Protein AF-W1YR16-F1 (afdb_monomer_lite)

Foldseek 3Di:
DVVCVVCVQVVCCVVPVDGPVPVVVVVVVVQVCCLQPKDPPDPFDWDFDQDPCAPNDDGGDGDIAGWIHDPNDTDHDHD

Structure (mmCIF, N/CA/C/O backbone):
data_AF-W1YR16-F1
#
_entry.id   AF-W1YR16-F1
#
loop_
_atom_site.group_PDB
_atom_site.id
_atom_site.type_symbol
_atom_site.label_atom_id
_atom_site.label_alt_id
_atom_site.label_comp_id
_atom_site.label_asym_id
_atom_site.label_entity_id
_atom_site.label_seq_id
_atom_site.pdbx_PDB_ins_code
_atom_site.Cartn_x
_atom_site.Cartn_y
_atom_site.Cartn_z
_atom_site.occupancy
_atom_site.B_iso_or_equiv
_atom_site.auth_seq_id
_atom_site.auth_comp_id
_atom_site.auth_asym_id
_atom_site.auth_atom_id
_atom_site.pdbx_PDB_model_num
ATOM 1 N N . PHE A 1 1 ? 12.408 11.090 -5.179 1.00 93.00 1 PHE A N 1
ATOM 2 C CA . PHE A 1 1 ? 11.645 10.033 -4.483 1.00 93.00 1 PHE A CA 1
ATOM 3 C C . PHE A 1 1 ? 10.608 9.364 -5.394 1.00 93.00 1 PHE A C 1
ATOM 5 O O . PHE A 1 1 ? 10.761 8.178 -5.651 1.00 93.00 1 PHE A O 1
ATOM 12 N N . ILE A 1 2 ? 9.635 10.103 -5.956 1.00 97.12 2 ILE A N 1
ATOM 13 C CA . ILE A 1 2 ? 8.525 9.535 -6.760 1.00 97.12 2 ILE A CA 1
ATOM 14 C C . ILE A 1 2 ? 8.991 8.678 -7.960 1.00 97.12 2 ILE A C 1
ATOM 16 O O . ILE A 1 2 ? 8.610 7.507 -8.021 1.00 97.12 2 ILE A O 1
ATOM 20 N N . PRO A 1 3 ? 9.847 9.165 -8.889 1.00 97.06 3 PRO A N 1
ATOM 21 C CA . PRO A 1 3 ? 10.198 8.358 -10.063 1.00 97.06 3 PRO A CA 1
ATOM 22 C C . PRO A 1 3 ? 10.967 7.065 -9.732 1.00 97.06 3 PRO A C 1
ATOM 24 O O . PRO A 1 3 ? 10.655 6.035 -10.330 1.00 97.06 3 PRO A O 1
ATOM 27 N N . PRO A 1 4 ? 11.927 7.060 -8.781 1.00 97.31 4 PRO A N 1
ATOM 28 C CA . PRO A 1 4 ? 12.560 5.822 -8.327 1.00 97.31 4 PRO A CA 1
ATOM 29 C C . PRO A 1 4 ? 11.595 4.763 -7.775 1.00 97.31 4 PRO A C 1
ATOM 31 O O . PRO A 1 4 ? 11.769 3.590 -8.095 1.00 97.31 4 PRO A O 1
ATOM 34 N N . VAL A 1 5 ? 10.581 5.151 -6.988 1.00 97.25 5 VAL A N 1
ATOM 35 C CA . VAL A 1 5 ? 9.594 4.206 -6.425 1.00 97.25 5 VAL A CA 1
ATOM 36 C C . VAL A 1 5 ? 8.747 3.592 -7.540 1.00 97.25 5 VAL A C 1
ATOM 38 O O . VAL A 1 5 ? 8.692 2.370 -7.663 1.00 97.25 5 VAL A O 1
ATOM 41 N N . ALA A 1 6 ? 8.182 4.424 -8.422 1.00 97.25 6 ALA A N 1
ATOM 42 C CA . ALA A 1 6 ? 7.349 3.963 -9.536 1.00 97.25 6 ALA A CA 1
ATOM 43 C C . ALA A 1 6 ? 8.102 3.031 -10.505 1.00 97.25 6 ALA A C 1
ATOM 45 O O . ALA A 1 6 ? 7.525 2.105 -11.067 1.00 97.25 6 ALA A O 1
ATOM 46 N N . LYS A 1 7 ? 9.410 3.251 -10.692 1.00 97.38 7 LYS A N 1
ATOM 47 C CA . LYS A 1 7 ? 10.248 2.464 -11.614 1.00 97.38 7 LYS A CA 1
ATOM 48 C C . LYS A 1 7 ? 10.982 1.299 -10.945 1.00 97.38 7 LYS A C 1
ATOM 50 O O . LYS A 1 7 ? 11.757 0.611 -11.614 1.00 97.38 7 LYS A O 1
ATOM 55 N N . ARG A 1 8 ? 10.763 1.036 -9.650 1.00 97.38 8 ARG A N 1
ATOM 56 C CA . ARG A 1 8 ? 11.554 0.037 -8.913 1.00 97.38 8 ARG A CA 1
ATOM 57 C C . ARG A 1 8 ? 11.397 -1.375 -9.474 1.00 97.38 8 ARG A C 1
ATOM 59 O O . ARG A 1 8 ? 12.398 -2.072 -9.597 1.00 97.38 8 ARG A O 1
ATOM 66 N N . GLY A 1 9 ? 10.188 -1.778 -9.865 1.00 95.69 9 GLY A N 1
ATOM 67 C CA . GLY A 1 9 ? 9.949 -3.099 -10.462 1.00 95.69 9 GLY A CA 1
ATOM 68 C C . GLY A 1 9 ? 10.762 -3.324 -11.742 1.00 95.69 9 GLY A C 1
ATOM 69 O O . GLY A 1 9 ? 11.450 -4.336 -11.867 1.00 95.69 9 GLY A O 1
ATOM 70 N N . ALA A 1 10 ? 10.774 -2.336 -12.642 1.00 96.69 10 ALA A N 1
ATOM 71 C CA . ALA A 1 10 ? 11.573 -2.382 -13.867 1.00 96.69 10 ALA A CA 1
ATOM 72 C C . ALA A 1 10 ? 13.080 -2.452 -13.571 1.00 96.69 10 ALA A C 1
ATOM 74 O O . ALA A 1 10 ? 13.798 -3.220 -14.208 1.00 96.69 10 ALA A O 1
ATOM 75 N N . ALA A 1 11 ? 13.555 -1.715 -12.561 1.00 97.44 11 ALA A N 1
ATOM 76 C CA . ALA A 1 11 ? 14.953 -1.779 -12.136 1.00 97.44 11 ALA A CA 1
ATOM 77 C C . ALA A 1 11 ? 15.347 -3.174 -11.612 1.00 97.44 11 ALA A C 1
ATOM 79 O O . ALA A 1 11 ? 16.455 -3.634 -11.882 1.00 97.44 11 ALA A O 1
ATOM 80 N N . ILE A 1 12 ? 14.452 -3.874 -10.902 1.00 97.12 12 ILE A N 1
ATOM 81 C CA . ILE A 1 12 ? 14.706 -5.252 -10.451 1.00 97.12 12 ILE A CA 1
ATOM 82 C C . ILE A 1 12 ? 14.777 -6.219 -11.634 1.00 97.12 12 ILE A C 1
ATOM 84 O O . ILE A 1 12 ? 15.685 -7.047 -11.673 1.00 97.12 12 ILE A O 1
ATOM 88 N N . ILE A 1 13 ? 13.874 -6.087 -12.609 1.00 96.94 13 ILE A N 1
ATOM 89 C CA . ILE A 1 13 ? 13.898 -6.907 -13.828 1.00 96.94 13 ILE A CA 1
ATOM 90 C C . ILE A 1 13 ? 15.206 -6.690 -14.590 1.00 96.94 13 ILE A C 1
ATOM 92 O O . ILE A 1 13 ? 15.867 -7.663 -14.936 1.00 96.94 13 ILE A O 1
ATOM 96 N N . ALA A 1 14 ? 15.619 -5.437 -14.790 1.00 96.75 14 ALA A N 1
ATOM 97 C CA . ALA A 1 14 ? 16.868 -5.120 -15.477 1.00 96.75 14 ALA A CA 1
ATOM 98 C C . ALA A 1 14 ? 18.099 -5.709 -14.764 1.00 96.75 14 ALA A C 1
ATOM 100 O O . ALA A 1 14 ? 19.016 -6.189 -15.422 1.00 96.75 14 ALA A O 1
ATOM 101 N N . ALA A 1 15 ? 18.112 -5.704 -13.427 1.00 96.75 15 ALA A N 1
ATOM 1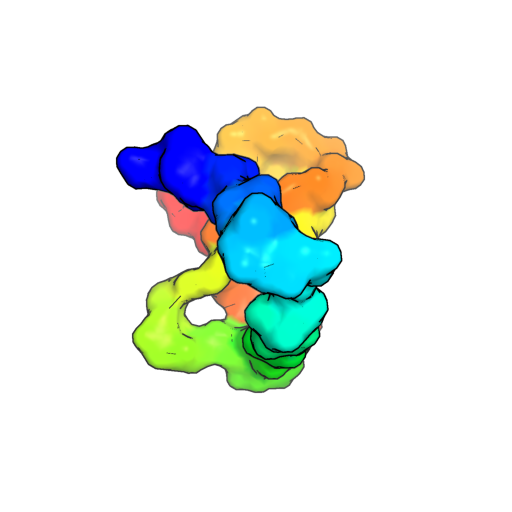02 C CA . ALA A 1 15 ? 19.240 -6.202 -12.643 1.00 96.75 15 ALA A CA 1
ATOM 103 C C . ALA A 1 15 ? 19.282 -7.735 -12.509 1.00 96.75 15 ALA A C 1
ATOM 105 O O . ALA A 1 15 ? 20.363 -8.308 -12.417 1.00 96.75 15 ALA A O 1
ATOM 106 N N . ARG A 1 16 ? 18.124 -8.406 -12.437 1.00 96.38 16 ARG A N 1
ATOM 107 C CA . ARG A 1 16 ? 18.032 -9.846 -12.120 1.00 96.38 16 ARG A CA 1
ATOM 108 C C . ARG A 1 16 ? 17.557 -10.717 -13.281 1.00 96.38 16 ARG A C 1
ATOM 110 O O . ARG A 1 16 ? 17.559 -11.934 -13.141 1.00 96.38 16 ARG A O 1
ATOM 117 N N . GLY A 1 17 ? 17.083 -10.123 -14.375 1.00 95.81 17 GLY A N 1
ATOM 118 C CA . GLY A 1 17 ? 16.426 -10.839 -15.475 1.00 95.81 17 GLY A CA 1
ATOM 119 C C . GLY A 1 17 ? 15.071 -11.456 -15.099 1.00 95.81 17 GLY A C 1
ATOM 120 O O . GLY A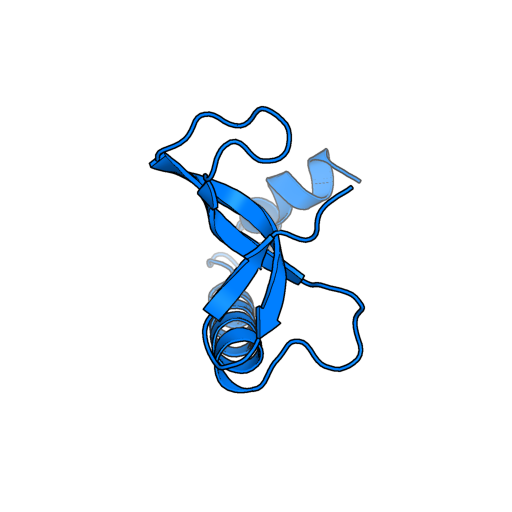 1 17 ? 14.496 -12.202 -15.882 1.00 95.81 17 GLY A O 1
ATOM 121 N N . ALA A 1 18 ? 14.557 -11.164 -13.901 1.00 95.25 18 ALA A N 1
ATOM 122 C CA . ALA A 1 18 ? 13.333 -11.734 -13.355 1.00 95.25 18 ALA A CA 1
ATOM 123 C C . ALA A 1 18 ? 12.596 -10.709 -12.488 1.00 95.25 18 ALA A C 1
ATOM 125 O O . ALA A 1 18 ? 13.186 -9.752 -11.978 1.00 95.25 18 ALA A O 1
ATOM 126 N N . SER A 1 19 ? 11.295 -10.922 -12.297 1.00 94.06 19 SER A N 1
ATOM 127 C CA . SER A 1 19 ? 10.457 -10.038 -11.490 1.00 94.06 19 SER A CA 1
ATOM 128 C C . SER A 1 19 ? 10.839 -10.047 -10.001 1.00 94.06 19 SER A C 1
ATOM 130 O O . SER A 1 19 ? 11.574 -10.901 -9.489 1.00 94.06 19 SER A O 1
ATOM 132 N N . SER A 1 20 ? 10.310 -9.072 -9.265 1.00 95.44 20 SER A N 1
ATOM 133 C CA . SER A 1 20 ? 10.506 -8.897 -7.824 1.00 95.44 20 SER A CA 1
ATOM 134 C C . SER A 1 20 ? 9.623 -9.836 -6.985 1.00 95.44 20 SER A C 1
ATOM 136 O O . SER A 1 20 ? 8.995 -9.401 -6.023 1.00 95.44 20 SER A O 1
ATOM 138 N N . ALA A 1 21 ? 9.555 -11.119 -7.356 1.00 96.50 21 ALA A N 1
ATOM 139 C CA . ALA A 1 21 ? 8.645 -12.098 -6.755 1.00 96.50 21 ALA A CA 1
ATOM 140 C C . ALA A 1 21 ? 8.817 -12.234 -5.231 1.00 96.50 21 ALA A C 1
ATOM 142 O O . ALA A 1 21 ? 7.837 -12.185 -4.500 1.00 96.50 21 ALA A O 1
ATOM 143 N N . ALA A 1 22 ? 10.058 -12.330 -4.740 1.00 96.94 22 ALA A N 1
ATOM 144 C CA . ALA A 1 22 ? 10.329 -12.489 -3.309 1.00 96.94 22 ALA A CA 1
ATOM 145 C C . ALA A 1 22 ? 9.863 -11.282 -2.474 1.00 96.94 22 ALA A C 1
ATOM 147 O O . ALA A 1 22 ? 9.207 -11.452 -1.452 1.00 96.94 22 ALA A O 1
ATOM 148 N N . SER A 1 23 ? 10.147 -10.055 -2.925 1.00 97.44 23 SER A N 1
ATOM 149 C CA . SER A 1 23 ? 9.699 -8.855 -2.211 1.00 97.44 23 SER A CA 1
ATOM 150 C C . SER A 1 23 ? 8.192 -8.638 -2.338 1.00 97.44 23 SER A C 1
ATOM 152 O O . SER A 1 23 ? 7.580 -8.146 -1.400 1.00 97.44 23 SER A O 1
ATOM 154 N N . ALA A 1 24 ? 7.583 -9.025 -3.465 1.00 97.69 24 ALA A N 1
ATOM 155 C CA . ALA A 1 24 ? 6.130 -8.992 -3.618 1.00 97.69 24 ALA A CA 1
ATOM 156 C C . ALA A 1 24 ? 5.441 -9.984 -2.665 1.00 97.69 24 ALA A C 1
ATOM 158 O O . ALA A 1 24 ? 4.455 -9.626 -2.030 1.00 97.69 24 ALA A O 1
ATOM 159 N N . ALA A 1 25 ? 5.989 -11.194 -2.508 1.00 98.31 25 ALA A N 1
ATOM 160 C CA . ALA A 1 25 ? 5.496 -12.174 -1.544 1.00 98.31 25 ALA A CA 1
ATOM 161 C C . ALA A 1 25 ? 5.630 -11.670 -0.100 1.00 98.31 25 ALA A C 1
ATOM 163 O O . ALA A 1 25 ? 4.674 -11.765 0.662 1.00 98.31 25 ALA A O 1
ATOM 164 N N . SER A 1 26 ? 6.775 -11.073 0.255 1.00 98.31 26 SER A N 1
ATOM 165 C CA . SER A 1 26 ? 6.956 -10.442 1.570 1.00 98.31 26 SER A CA 1
ATOM 166 C C . SER A 1 26 ? 5.914 -9.351 1.811 1.00 98.31 26 SER A C 1
ATOM 168 O O . SER A 1 26 ? 5.237 -9.387 2.827 1.00 98.31 26 SER A O 1
ATOM 170 N N . ALA A 1 27 ? 5.714 -8.443 0.849 1.00 97.88 27 ALA A N 1
ATOM 171 C CA . ALA A 1 27 ? 4.736 -7.364 0.976 1.00 97.88 27 ALA A CA 1
ATOM 172 C C . ALA A 1 27 ? 3.294 -7.883 1.113 1.00 97.88 27 ALA A C 1
ATOM 174 O O . ALA A 1 27 ? 2.511 -7.320 1.871 1.00 97.88 27 ALA A O 1
ATOM 175 N N . ALA A 1 28 ? 2.939 -8.967 0.416 1.00 98.44 28 ALA A N 1
ATOM 176 C CA . ALA A 1 28 ? 1.633 -9.605 0.566 1.00 98.44 28 ALA A CA 1
ATOM 177 C C . ALA A 1 28 ? 1.455 -10.234 1.959 1.00 98.44 28 ALA A C 1
ATOM 179 O O . ALA A 1 28 ? 0.393 -10.093 2.562 1.00 98.44 28 ALA A O 1
ATOM 180 N N . ILE A 1 29 ? 2.497 -10.890 2.487 1.00 98.31 29 ILE A N 1
ATOM 181 C CA . ILE A 1 29 ? 2.502 -11.436 3.853 1.00 98.31 29 ILE A CA 1
ATOM 182 C C . ILE A 1 29 ? 2.356 -10.310 4.874 1.00 98.31 29 ILE A C 1
ATOM 184 O O . ILE A 1 29 ? 1.512 -10.416 5.758 1.00 98.31 29 ILE A O 1
ATOM 188 N N . ASP A 1 30 ? 3.133 -9.236 4.741 1.00 97.50 30 ASP A N 1
ATOM 189 C CA . ASP A 1 30 ? 3.061 -8.077 5.632 1.00 97.50 30 ASP A CA 1
ATOM 190 C C . ASP A 1 30 ? 1.665 -7.443 5.593 1.00 97.50 30 ASP A C 1
ATOM 192 O O . ASP A 1 30 ? 1.080 -7.196 6.642 1.00 97.50 30 ASP A O 1
ATOM 196 N N . HIS A 1 31 ? 1.076 -7.281 4.405 1.00 98.06 31 HIS A N 1
ATOM 197 C CA . HIS A 1 31 ? -0.272 -6.731 4.257 1.00 98.06 31 HIS A CA 1
ATOM 198 C C . HIS A 1 31 ? -1.332 -7.569 4.988 1.00 98.06 31 HIS A C 1
ATOM 200 O O . HIS A 1 31 ? -2.143 -7.025 5.734 1.00 98.06 31 HIS A O 1
ATOM 206 N N . VAL A 1 32 ? -1.321 -8.896 4.819 1.00 97.88 32 VAL A N 1
ATOM 207 C CA . VAL A 1 32 ? -2.275 -9.788 5.506 1.00 97.88 32 VAL A CA 1
ATOM 208 C C . VAL A 1 32 ? -1.982 -9.872 7.003 1.00 97.88 32 VAL A C 1
ATOM 210 O O . VAL A 1 32 ? -2.909 -9.897 7.807 1.00 97.88 32 VAL A O 1
ATOM 213 N N . ARG A 1 33 ? -0.708 -9.882 7.406 1.00 96.81 33 ARG A N 1
ATOM 214 C CA . ARG A 1 33 ? -0.310 -9.855 8.819 1.00 96.81 33 ARG A CA 1
ATOM 215 C C . ARG A 1 33 ? -0.850 -8.606 9.501 1.00 96.81 33 ARG A C 1
ATOM 217 O O . ARG A 1 33 ? -1.473 -8.726 10.550 1.00 96.81 33 ARG A O 1
ATOM 224 N N . ASP A 1 34 ? -0.627 -7.439 8.911 1.00 97.44 34 ASP A N 1
ATOM 225 C CA . ASP A 1 34 ? -1.069 -6.159 9.460 1.00 97.44 34 ASP A CA 1
ATOM 226 C C . ASP A 1 34 ? -2.601 -6.073 9.475 1.00 97.44 34 ASP A C 1
ATOM 228 O O . ASP A 1 34 ? -3.181 -5.569 10.436 1.00 97.44 34 ASP A O 1
ATOM 232 N N . TRP A 1 35 ? -3.275 -6.650 8.474 1.00 97.50 35 TRP A N 1
ATOM 233 C CA . TRP A 1 35 ? -4.729 -6.795 8.483 1.00 97.50 35 TRP A CA 1
ATOM 234 C C . TRP A 1 35 ? -5.204 -7.658 9.660 1.00 97.50 35 TRP A C 1
ATOM 236 O O . TRP A 1 35 ? -6.017 -7.215 10.467 1.00 97.50 35 TRP A O 1
ATOM 246 N N . CYS A 1 36 ? -4.690 -8.879 9.801 1.00 96.69 36 CYS A N 1
ATOM 247 C CA . CYS A 1 36 ? -5.180 -9.827 10.800 1.00 96.69 36 CYS A CA 1
ATOM 248 C C . CYS A 1 36 ? -4.749 -9.486 12.232 1.00 96.69 36 CYS A C 1
ATOM 250 O O . CYS A 1 36 ? -5.465 -9.805 13.179 1.00 96.69 36 CYS A O 1
ATOM 252 N N . LEU A 1 37 ? -3.565 -8.899 12.407 1.00 95.44 37 LEU A N 1
ATOM 253 C CA . LEU A 1 37 ? -2.935 -8.703 13.716 1.00 95.44 37 LEU A CA 1
ATOM 254 C C . LEU A 1 37 ? -2.879 -7.238 14.156 1.00 95.44 37 LEU A C 1
ATOM 256 O O . LEU A 1 37 ? -2.397 -6.983 15.265 1.00 95.44 37 LEU A O 1
ATOM 260 N N . GLY A 1 38 ? -3.352 -6.310 13.323 1.00 96.00 38 GLY A N 1
ATOM 261 C CA . GLY A 1 38 ? -3.196 -4.873 13.517 1.00 96.00 38 GLY A CA 1
ATOM 262 C C . GLY A 1 38 ? -1.857 -4.360 12.983 1.00 96.00 38 GLY A C 1
ATOM 263 O O . GLY A 1 38 ? -0.850 -5.074 12.999 1.00 96.00 38 GLY A O 1
ATOM 264 N N . VAL A 1 39 ? -1.834 -3.094 12.560 1.00 95.56 39 VAL A N 1
ATOM 265 C CA . VAL A 1 39 ? -0.586 -2.385 12.243 1.00 95.56 39 VAL A CA 1
ATOM 266 C C . VAL A 1 39 ? 0.137 -2.113 13.559 1.00 95.56 39 VAL A C 1
ATOM 268 O O . VAL A 1 39 ? -0.342 -1.348 14.395 1.00 95.56 39 VAL A O 1
ATOM 271 N N . LYS A 1 40 ? 1.268 -2.785 13.761 1.00 85.81 40 LYS A N 1
ATOM 272 C CA . LYS A 1 40 ? 2.113 -2.665 14.954 1.00 85.81 40 LYS A CA 1
ATOM 273 C C . LYS A 1 40 ? 3.409 -1.960 14.561 1.00 85.81 40 LYS A C 1
ATOM 275 O O . LYS A 1 40 ? 3.845 -2.074 13.423 1.00 85.81 40 LYS A O 1
ATOM 280 N N . ASP A 1 41 ? 3.975 -1.185 15.480 1.00 87.75 41 ASP A N 1
ATOM 281 C CA . ASP A 1 41 ? 5.229 -0.420 15.327 1.00 87.75 41 ASP A CA 1
ATOM 282 C C . ASP A 1 41 ? 5.188 0.824 14.417 1.00 87.75 41 ASP A C 1
ATOM 284 O O . ASP A 1 41 ? 6.074 1.677 14.502 1.00 87.75 41 ASP A O 1
ATOM 288 N N . TYR A 1 42 ? 4.143 0.991 13.608 1.00 88.31 42 TYR A N 1
ATOM 289 C CA . TYR A 1 42 ? 3.918 2.172 12.770 1.00 88.31 42 TYR A CA 1
ATOM 290 C C . TYR A 1 42 ? 2.583 2.835 13.110 1.00 88.31 42 TYR A C 1
ATOM 292 O O . TYR A 1 42 ? 1.663 2.182 13.592 1.00 88.31 42 TYR A O 1
ATOM 300 N N . SER A 1 43 ? 2.446 4.132 12.819 1.00 93.19 43 SER A N 1
ATOM 301 C CA . SER A 1 43 ? 1.165 4.829 13.006 1.00 93.19 43 SER A CA 1
ATOM 302 C C . SER A 1 43 ? 0.084 4.361 12.024 1.00 93.19 43 SER A C 1
ATOM 304 O O . SER A 1 43 ? -1.094 4.450 12.344 1.00 93.19 43 SER A O 1
ATOM 306 N N . TRP A 1 44 ? 0.476 3.896 10.833 1.00 97.38 44 TRP A N 1
ATOM 307 C CA . TRP A 1 44 ? -0.396 3.383 9.772 1.00 97.38 44 TRP A CA 1
ATOM 308 C C . TRP A 1 44 ? 0.440 2.700 8.679 1.00 97.38 44 TRP A C 1
ATOM 310 O O . TRP A 1 44 ? 1.661 2.861 8.629 1.00 97.38 44 TRP A O 1
ATOM 320 N N . THR A 1 45 ? -0.220 1.962 7.787 1.00 97.50 45 THR A N 1
ATOM 321 C CA . THR A 1 45 ? 0.367 1.382 6.567 1.00 97.50 45 THR A CA 1
ATOM 322 C C . THR A 1 45 ? -0.427 1.803 5.326 1.00 97.50 45 THR A C 1
ATOM 324 O O . THR A 1 45 ? -1.458 2.462 5.434 1.00 97.50 45 THR A O 1
ATOM 327 N N . SER A 1 46 ? 0.053 1.465 4.129 1.00 97.81 46 SER A N 1
ATOM 328 C CA . SER A 1 46 ? -0.718 1.659 2.894 1.00 97.81 46 SER A CA 1
ATOM 329 C C . SER A 1 46 ? -1.580 0.431 2.615 1.00 97.81 46 SER A C 1
ATOM 331 O O . SER A 1 46 ? -1.055 -0.673 2.469 1.00 97.81 46 SER A O 1
ATOM 333 N N . ALA A 1 47 ? -2.890 0.624 2.488 1.00 98.19 47 ALA A N 1
ATOM 334 C CA . ALA A 1 47 ? -3.824 -0.432 2.112 1.00 98.19 47 ALA A CA 1
ATOM 335 C C . ALA A 1 47 ? -4.754 0.057 1.003 1.00 98.19 47 ALA A C 1
ATOM 337 O O . ALA A 1 47 ? -5.256 1.179 1.050 1.00 98.19 47 ALA A O 1
ATOM 338 N N . SER A 1 48 ? -4.978 -0.795 0.000 1.00 98.12 48 SER A N 1
ATOM 339 C CA . SER A 1 48 ? -6.002 -0.547 -1.012 1.00 98.12 48 SER A CA 1
ATOM 340 C C . SER A 1 48 ? -7.341 -1.072 -0.517 1.00 98.12 48 SER A C 1
ATOM 342 O O . SER A 1 48 ? -7.500 -2.276 -0.335 1.00 98.12 48 SER A O 1
ATOM 344 N N . VAL A 1 49 ? -8.283 -0.163 -0.290 1.00 97.31 49 VAL A N 1
ATOM 345 C CA . VAL A 1 49 ? -9.626 -0.459 0.223 1.00 97.31 49 VAL A CA 1
ATOM 346 C C . VAL A 1 49 ? -10.673 0.226 -0.644 1.00 97.31 49 VAL A C 1
ATOM 348 O O . VAL A 1 49 ? -10.348 1.096 -1.457 1.00 97.31 49 VAL A O 1
ATOM 351 N N . MET A 1 50 ? -11.929 -0.187 -0.500 1.00 97.88 50 MET A N 1
ATOM 352 C CA . MET A 1 50 ? -13.037 0.491 -1.161 1.00 97.88 50 MET A CA 1
ATOM 353 C C . MET A 1 50 ? -13.191 1.889 -0.566 1.00 97.88 50 MET A C 1
ATOM 355 O O . MET A 1 50 ? -13.365 2.030 0.641 1.00 97.88 50 MET A O 1
ATOM 359 N N . SER A 1 51 ? -13.064 2.909 -1.411 1.00 98.00 51 SER A N 1
ATOM 360 C CA . SER A 1 51 ? -13.158 4.302 -0.991 1.00 98.00 51 SER A CA 1
ATOM 361 C C . SER A 1 51 ? -14.562 4.624 -0.485 1.00 98.00 51 SER A C 1
ATOM 363 O O . SER A 1 51 ? -15.558 4.260 -1.113 1.00 98.00 51 SER A O 1
ATOM 365 N N . ASP A 1 52 ? -14.605 5.352 0.624 1.00 97.19 52 ASP A N 1
ATOM 366 C CA . ASP A 1 52 ? -15.787 5.921 1.276 1.00 97.19 52 ASP A CA 1
ATOM 367 C C . ASP A 1 52 ? -15.920 7.437 1.019 1.00 97.19 52 ASP A C 1
ATOM 369 O O . ASP A 1 52 ? -16.589 8.137 1.772 1.00 97.19 52 ASP A O 1
ATOM 373 N N . GLY A 1 53 ? -15.239 7.966 -0.006 1.00 97.44 53 GLY A N 1
ATOM 374 C CA . GLY A 1 53 ? -15.189 9.406 -0.270 1.00 97.44 53 GLY A CA 1
ATOM 375 C C . GLY A 1 53 ? -14.018 10.121 0.412 1.00 97.44 53 GLY A C 1
ATOM 376 O O . GLY A 1 53 ? -13.761 11.296 0.121 1.00 97.44 53 GLY A O 1
ATOM 377 N N . SER A 1 54 ? -13.274 9.432 1.292 1.00 97.44 54 SER A N 1
ATOM 378 C CA . SER A 1 54 ? -12.117 9.995 1.998 1.00 97.44 54 SER A CA 1
ATOM 379 C C . SER A 1 54 ? -11.137 10.668 1.038 1.00 97.44 54 SER A C 1
ATOM 381 O O . SER A 1 54 ? -10.832 10.167 -0.048 1.00 97.44 54 SER A O 1
ATOM 383 N N . TYR A 1 55 ? -10.615 11.822 1.460 1.00 97.19 55 TYR A N 1
ATOM 384 C CA . TYR A 1 55 ? -9.667 12.635 0.689 1.00 97.19 55 TYR A CA 1
ATOM 385 C C . TYR A 1 55 ? -10.169 13.082 -0.701 1.00 97.19 55 TYR A C 1
ATOM 387 O O . TYR A 1 55 ? -9.364 13.454 -1.555 1.00 97.19 55 TYR A O 1
ATOM 395 N N . GLY A 1 56 ? -11.486 13.064 -0.944 1.00 97.25 56 GLY A N 1
ATOM 396 C CA . GLY A 1 56 ? -12.076 13.425 -2.237 1.00 97.25 56 GLY A CA 1
ATOM 397 C C . GLY A 1 56 ? -11.887 12.361 -3.322 1.00 97.25 56 GLY A C 1
ATOM 398 O O . GLY A 1 56 ? -12.098 12.642 -4.503 1.00 97.25 56 GLY A O 1
ATOM 399 N N . VAL A 1 57 ? -11.477 11.148 -2.945 1.00 98.00 57 VAL A N 1
ATOM 400 C CA . VAL A 1 57 ? -11.437 10.00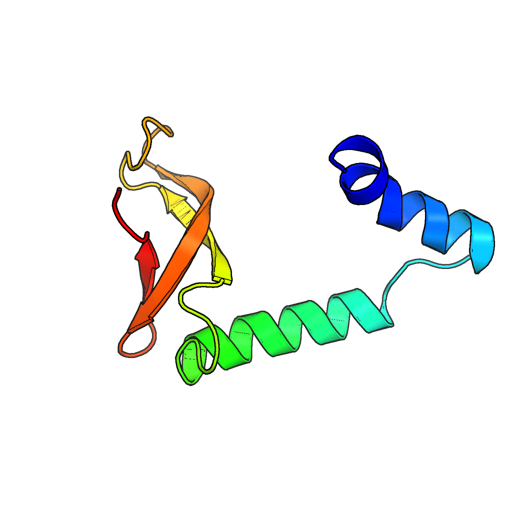3 -3.857 1.00 98.00 57 VAL A CA 1
ATOM 401 C C . VAL A 1 57 ? -12.873 9.511 -4.082 1.00 98.00 57 VAL A C 1
ATOM 403 O O . VAL A 1 57 ? -13.604 9.374 -3.106 1.00 98.00 57 VAL A O 1
ATOM 406 N N . PRO A 1 58 ? -13.312 9.253 -5.330 1.00 98.31 58 PRO A N 1
ATOM 407 C CA . PRO A 1 58 ? -14.680 8.813 -5.594 1.00 98.31 58 PRO A CA 1
ATOM 408 C C . PRO A 1 58 ? -15.060 7.532 -4.843 1.00 98.31 58 PRO A C 1
ATOM 410 O O . PRO A 1 58 ? -14.316 6.553 -4.866 1.00 98.31 58 PRO A O 1
ATOM 413 N N . GLU A 1 59 ? -16.245 7.526 -4.237 1.00 98.31 59 GLU A N 1
ATOM 414 C CA . GLU A 1 59 ? -16.786 6.362 -3.533 1.00 98.31 59 GLU A CA 1
ATOM 415 C C . GLU A 1 59 ? -16.883 5.118 -4.431 1.00 98.31 59 GLU A C 1
ATOM 417 O O . GLU A 1 59 ? -17.178 5.196 -5.627 1.00 98.31 59 GLU A O 1
ATOM 422 N N . GLY A 1 60 ? -16.653 3.946 -3.835 1.00 97.75 60 GLY A N 1
ATOM 423 C CA . GLY A 1 60 ? -16.844 2.647 -4.485 1.00 97.75 60 GLY A CA 1
ATOM 424 C C . GLY A 1 60 ? -15.674 2.153 -5.342 1.00 97.75 60 GLY A C 1
ATOM 425 O O . GLY A 1 60 ? -15.708 1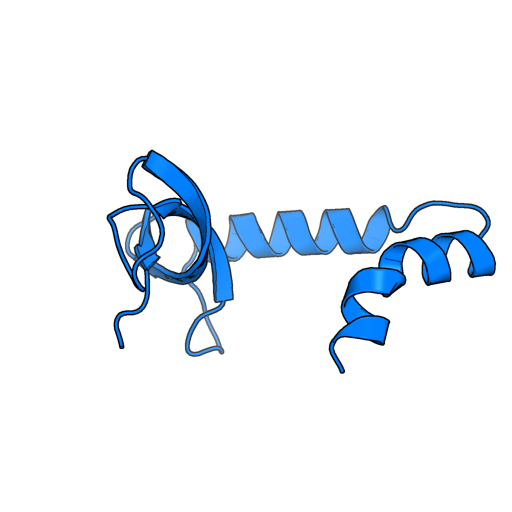.009 -5.796 1.00 97.75 60 GLY A O 1
ATOM 426 N N . ILE A 1 61 ? -14.616 2.949 -5.543 1.00 98.25 61 ILE A N 1
ATOM 427 C CA . ILE A 1 61 ? -13.392 2.479 -6.217 1.00 98.25 61 ILE A CA 1
ATOM 428 C C . ILE A 1 61 ? -12.391 1.904 -5.212 1.00 98.25 61 ILE A C 1
ATOM 430 O O . ILE A 1 61 ? -12.284 2.383 -4.084 1.00 98.25 61 ILE A O 1
ATOM 434 N N . ILE A 1 62 ? -11.602 0.914 -5.633 1.00 98.38 62 ILE A N 1
ATOM 435 C CA . ILE A 1 62 ? -10.448 0.457 -4.853 1.00 98.38 62 ILE A CA 1
ATOM 436 C C . ILE A 1 62 ? -9.305 1.455 -5.042 1.00 98.38 62 ILE A C 1
ATOM 438 O O . ILE A 1 62 ? -8.801 1.624 -6.154 1.00 98.38 62 ILE A O 1
ATOM 442 N N . SER A 1 63 ? -8.887 2.100 -3.957 1.00 98.44 63 SER A N 1
ATOM 443 C CA . SER A 1 63 ? -7.770 3.048 -3.945 1.00 98.44 63 SER A CA 1
ATOM 444 C C . SER A 1 63 ? -6.908 2.846 -2.703 1.00 98.44 63 SER A C 1
ATOM 446 O O . SER A 1 63 ? -7.383 2.348 -1.683 1.00 98.44 63 SER A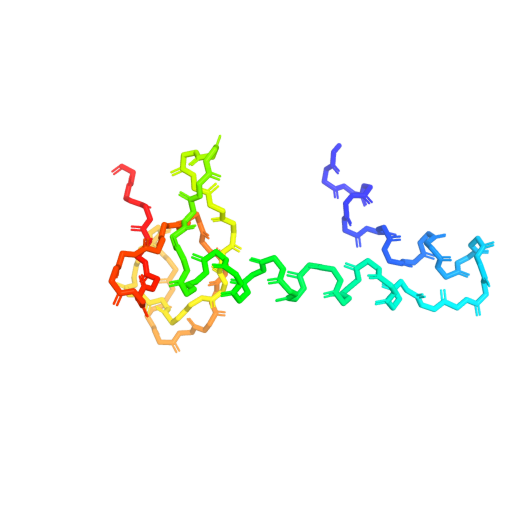 O 1
ATOM 448 N N . SER A 1 64 ? -5.628 3.212 -2.794 1.00 98.38 64 SER A N 1
ATOM 449 C CA . SER A 1 64 ? -4.685 3.116 -1.680 1.00 98.38 64 SER A CA 1
ATOM 450 C C . SER A 1 64 ? -4.793 4.334 -0.768 1.00 98.38 64 SER A C 1
ATOM 452 O O . SER A 1 64 ? -4.637 5.463 -1.229 1.00 98.38 64 SER A O 1
ATOM 454 N N . PHE A 1 65 ? -4.966 4.092 0.529 1.00 98.50 65 PHE A N 1
ATOM 455 C CA . PHE A 1 65 ? -5.043 5.113 1.576 1.00 98.50 65 PHE A CA 1
ATOM 456 C C . PHE A 1 65 ? -4.057 4.806 2.713 1.00 98.50 65 PHE A C 1
ATOM 458 O O . PHE A 1 65 ? -3.640 3.650 2.859 1.00 98.50 65 PHE A O 1
ATOM 465 N N . PRO A 1 66 ? -3.681 5.805 3.537 1.00 98.06 66 PRO A N 1
ATOM 466 C CA . PRO A 1 66 ? -3.136 5.521 4.859 1.00 98.06 66 PRO A CA 1
ATOM 467 C C . PRO A 1 66 ? -4.212 4.817 5.696 1.00 98.06 66 PRO A C 1
ATOM 469 O O . PRO A 1 66 ? -5.331 5.315 5.823 1.00 98.06 66 PRO A O 1
ATOM 472 N N . ALA A 1 67 ? -3.895 3.648 6.246 1.00 97.94 67 ALA A N 1
ATOM 473 C CA . ALA A 1 67 ? -4.855 2.814 6.957 1.00 97.94 67 ALA A CA 1
ATOM 474 C C . ALA A 1 67 ? -4.257 2.157 8.205 1.00 97.94 67 ALA A C 1
ATOM 476 O O . ALA A 1 67 ? -3.079 1.788 8.245 1.00 97.94 67 ALA A O 1
ATOM 477 N N . VAL A 1 68 ? -5.109 1.969 9.208 1.00 97.75 68 VAL A N 1
ATOM 478 C CA . VAL A 1 68 ? -4.881 1.078 10.352 1.00 97.75 68 VAL A CA 1
ATOM 479 C C . VAL A 1 68 ? -5.809 -0.126 10.233 1.00 97.75 68 VAL A C 1
ATOM 481 O O . VAL A 1 68 ? -6.836 -0.051 9.562 1.00 97.75 68 VAL A O 1
ATOM 484 N N . SER A 1 69 ? -5.453 -1.241 10.867 1.00 97.12 69 SER A N 1
ATOM 485 C CA . SER A 1 69 ? -6.375 -2.367 11.022 1.00 97.12 69 SER A CA 1
ATOM 486 C C . SER A 1 69 ? -6.871 -2.426 12.460 1.00 97.12 69 SER A C 1
ATOM 488 O O . SER A 1 69 ? -6.068 -2.490 13.394 1.00 97.12 69 SER A O 1
ATOM 490 N N . GLU A 1 70 ? -8.190 -2.420 12.626 1.00 94.94 70 GLU A N 1
ATOM 491 C CA . GLU A 1 70 ? -8.869 -2.558 13.910 1.00 94.94 70 GLU A CA 1
ATOM 492 C C . GLU A 1 70 ? -9.866 -3.711 13.819 1.00 94.94 70 GLU A C 1
ATOM 494 O O . GLU A 1 70 ? -10.745 -3.709 12.964 1.00 94.94 70 GLU A O 1
ATOM 499 N N . ASN A 1 71 ? -9.739 -4.701 14.707 1.00 93.38 71 ASN A N 1
ATOM 500 C CA . ASN A 1 71 ? -10.633 -5.866 14.771 1.00 93.38 71 ASN A CA 1
ATOM 501 C C . ASN A 1 71 ? -10.787 -6.632 13.441 1.00 93.38 71 ASN A C 1
ATOM 503 O O . ASN A 1 71 ? -11.846 -7.189 13.165 1.00 93.38 71 ASN A O 1
ATOM 507 N N . GLY A 1 72 ? -9.726 -6.687 12.630 1.00 92.94 72 GLY A N 1
ATOM 508 C CA . GLY A 1 72 ? -9.756 -7.381 11.342 1.00 92.94 72 GLY A CA 1
ATOM 509 C C . GLY A 1 72 ? -10.443 -6.588 10.231 1.00 92.94 72 GLY A C 1
ATOM 510 O O . GLY A 1 72 ? -10.822 -7.172 9.220 1.00 92.94 72 GLY A O 1
ATOM 511 N N . GLU A 1 73 ? -10.580 -5.272 10.378 1.00 95.81 73 GLU A N 1
ATOM 512 C CA . GLU A 1 73 ? -11.075 -4.376 9.335 1.00 95.81 73 GLU A CA 1
ATOM 513 C C . GLU A 1 73 ? -10.084 -3.239 9.091 1.00 95.81 73 GLU A C 1
ATOM 515 O O . GLU A 1 73 ? -9.564 -2.628 10.027 1.00 95.81 73 GLU A O 1
ATOM 520 N N . TRP A 1 74 ? -9.839 -2.933 7.816 1.00 97.94 74 TRP A N 1
ATOM 521 C CA . TRP A 1 74 ? -9.086 -1.742 7.447 1.00 97.94 74 TRP A CA 1
ATOM 522 C C . TRP A 1 74 ? -9.920 -0.488 7.696 1.00 97.94 74 TRP A C 1
ATOM 524 O O . TRP A 1 74 ? -11.054 -0.387 7.230 1.00 97.94 74 TRP A O 1
ATOM 534 N N . LYS A 1 75 ? -9.322 0.500 8.357 1.00 97.31 75 LYS A N 1
ATOM 535 C CA . LYS A 1 75 ? -9.889 1.834 8.541 1.00 97.31 75 LYS A CA 1
ATOM 536 C C . LYS A 1 75 ? -8.961 2.879 7.959 1.00 97.31 75 LYS A C 1
ATOM 538 O O . LYS A 1 75 ? -7.774 2.914 8.289 1.00 97.31 75 LYS A O 1
ATOM 543 N N . ILE A 1 76 ? -9.515 3.730 7.101 1.00 98.06 76 ILE A N 1
ATOM 544 C CA . ILE A 1 76 ? -8.797 4.870 6.536 1.00 98.06 76 ILE A CA 1
ATOM 545 C C . ILE A 1 76 ? -8.487 5.841 7.676 1.00 98.06 76 ILE A C 1
ATOM 547 O O . ILE A 1 76 ? -9.391 6.278 8.392 1.00 98.06 76 ILE A O 1
ATOM 551 N N . VAL A 1 77 ? -7.206 6.168 7.847 1.00 97.50 77 VAL A N 1
ATOM 552 C CA . VAL A 1 77 ? -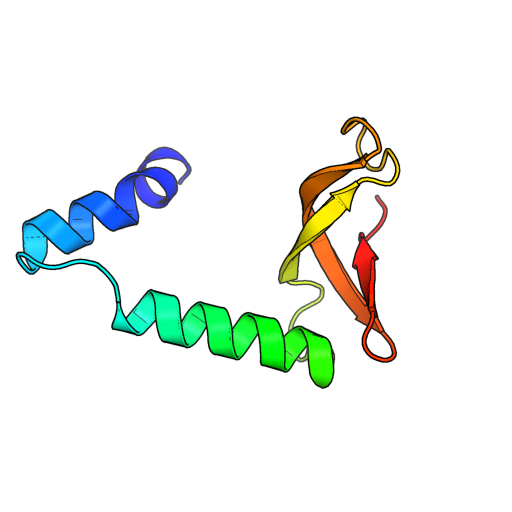6.785 7.234 8.758 1.00 97.50 77 VAL A CA 1
ATOM 553 C C . VAL A 1 77 ? -7.349 8.537 8.218 1.00 97.50 77 VAL A C 1
ATOM 555 O O . VAL A 1 77 ? -7.131 8.854 7.055 1.00 97.50 77 VAL A O 1
ATOM 558 N N . GLN A 1 78 ? -8.083 9.265 9.052 1.00 95.44 78 GLN A N 1
ATOM 559 C CA . GLN A 1 78 ? -8.657 10.555 8.684 1.00 95.44 78 GLN A CA 1
ATOM 560 C C . GLN A 1 78 ? -7.650 11.683 8.943 1.00 95.44 78 GLN A C 1
ATOM 562 O O . GLN A 1 78 ? -6.797 11.571 9.828 1.00 95.44 78 GLN A O 1
ATOM 567 N N . GLY A 1 79 ? -7.732 12.737 8.127 1.00 80.38 79 GLY A N 1
ATOM 568 C CA . GLY A 1 79 ? -6.922 13.956 8.243 1.00 80.38 79 GLY A CA 1
ATOM 569 C C . GLY A 1 79 ? -7.598 15.051 9.051 1.00 80.38 79 GLY A C 1
ATOM 570 O O . GLY A 1 79 ? -8.847 15.053 9.109 1.00 80.38 79 GLY A O 1
#

Organism: NCBI:txid408170

InterPro domains:
  IPR010945 Malate dehydrogenase, type 2 [PTHR23382] (1-79)
  IPR015955 Lactate dehydrogenase/glycoside hydrolase, family 4, C-terminal [G3DSA:3.90.110.10] (1-79)
  IPR015955 Lactate dehydrogenase/glycoside hydrolase, family 4, C-terminal [SSF56327] (1-79)
  IPR022383 Lactate/malate dehydrogenase, C-terminal [PF02866] (1-78)

Sequence (79 aa):
FIPPVAKRGAAIIAARGASSAASAASAAIDHVRDWCLGVKDYSWTSASVMSDGSYGVPEGIISSFPAVSENGEWKIVQG

Secondary structure (DSSP, 8-state):
-HHHHHTHHHHHHHHHSS--HHHHHHHHHHHHHHHHH---SSS-EEEEEE--SGGGPPTTSEEEEEEEEETTEEEEPP-

pLDDT: mean 96.45, std 2.91, range [80.38, 98.5]

Radius of gyration: 14.87 Å; chains: 1; bounding box: 36×26×31 Å